Protein AF-A0A246J7J1-F1 (afdb_monomer)

Nearest PDB structures (foldseek):
  7t56-assembly1_B  TM=1.762E-01  e=8.487E+00  Acetivibrio thermocellus

Organism: NCBI:txid431061

Structure (mmCIF, N/CA/C/O backbone):
data_AF-A0A246J7J1-F1
#
_entry.id   AF-A0A246J7J1-F1
#
loop_
_atom_site.group_PDB
_atom_site.id
_atom_site.type_symbol
_atom_site.label_atom_id
_atom_site.label_alt_id
_atom_site.label_comp_id
_atom_site.label_asym_id
_atom_site.label_entity_id
_atom_site.label_seq_id
_atom_site.pdbx_PDB_ins_code
_atom_site.Cartn_x
_atom_site.Cartn_y
_atom_site.Cartn_z
_atom_site.occupancy
_atom_site.B_iso_or_equiv
_atom_site.auth_seq_id
_atom_site.auth_comp_id
_atom_site.auth_asym_id
_atom_site.auth_atom_id
_atom_site.pdbx_PDB_model_num
ATOM 1 N N . MET A 1 1 ? 22.746 3.031 -16.662 1.00 62.69 1 MET A N 1
ATOM 2 C CA . MET A 1 1 ? 21.313 2.804 -16.973 1.00 62.69 1 MET A CA 1
ATOM 3 C C . MET A 1 1 ? 20.724 1.629 -16.197 1.00 62.69 1 MET A C 1
ATOM 5 O O . MET A 1 1 ? 19.745 1.845 -15.500 1.00 62.69 1 MET A O 1
ATOM 9 N N . LYS A 1 2 ? 21.324 0.423 -16.230 1.00 66.25 2 LYS A N 1
ATOM 10 C CA . LYS A 1 2 ? 20.814 -0.736 -15.465 1.00 66.25 2 LYS A CA 1
ATOM 11 C C . LYS A 1 2 ? 20.678 -0.476 -13.957 1.00 66.25 2 LYS A C 1
ATOM 13 O O . LYS A 1 2 ? 19.615 -0.735 -13.418 1.00 66.25 2 LYS A O 1
ATOM 18 N N . THR A 1 3 ? 21.711 0.054 -13.299 1.00 80.31 3 THR A N 1
ATOM 19 C CA . THR A 1 3 ? 21.683 0.340 -11.851 1.00 80.31 3 THR A CA 1
ATOM 20 C C . THR A 1 3 ? 20.622 1.373 -11.488 1.00 80.31 3 THR A C 1
ATOM 22 O O . THR A 1 3 ? 19.832 1.119 -10.596 1.00 80.31 3 THR A O 1
ATOM 25 N N . PHE A 1 4 ? 20.528 2.472 -12.240 1.00 84.06 4 PHE A N 1
ATOM 26 C CA . PHE A 1 4 ? 19.518 3.510 -12.013 1.00 84.06 4 PHE A CA 1
ATOM 27 C C . PHE A 1 4 ? 18.076 2.977 -12.101 1.00 84.06 4 PHE A C 1
ATOM 29 O O . PHE A 1 4 ? 17.283 3.238 -11.204 1.00 84.06 4 PHE A O 1
ATOM 36 N N . LEU A 1 5 ? 17.749 2.174 -13.125 1.00 86.94 5 LEU A N 1
ATOM 37 C CA . LEU A 1 5 ? 16.414 1.576 -13.275 1.00 86.94 5 LEU A CA 1
ATOM 38 C C . LEU A 1 5 ? 16.050 0.689 -12.073 1.00 86.94 5 LEU A C 1
ATOM 40 O O . LEU A 1 5 ? 14.958 0.809 -11.524 1.00 86.94 5 LEU A O 1
ATOM 44 N N . TRP A 1 6 ? 16.976 -0.173 -11.645 1.00 86.94 6 TRP A N 1
ATOM 45 C CA . TRP A 1 6 ? 16.767 -1.045 -10.488 1.00 86.94 6 TRP A CA 1
ATOM 46 C C . TRP A 1 6 ? 16.730 -0.273 -9.165 1.00 86.94 6 TRP A C 1
ATOM 48 O O . TRP A 1 6 ? 15.968 -0.652 -8.283 1.00 86.94 6 TRP A O 1
ATOM 58 N N . SER A 1 7 ? 17.482 0.824 -9.027 1.00 90.12 7 SER A N 1
ATOM 59 C CA . SER A 1 7 ? 17.405 1.706 -7.856 1.00 90.12 7 SER A CA 1
ATOM 60 C C . SER A 1 7 ? 16.044 2.391 -7.752 1.00 90.12 7 SER A C 1
ATOM 62 O O . SER A 1 7 ? 15.460 2.402 -6.673 1.00 90.12 7 SER A O 1
ATOM 64 N N . VAL A 1 8 ? 15.509 2.912 -8.862 1.00 89.75 8 VAL A N 1
ATOM 65 C CA . VAL A 1 8 ? 14.168 3.519 -8.886 1.00 89.75 8 VAL A CA 1
ATOM 66 C C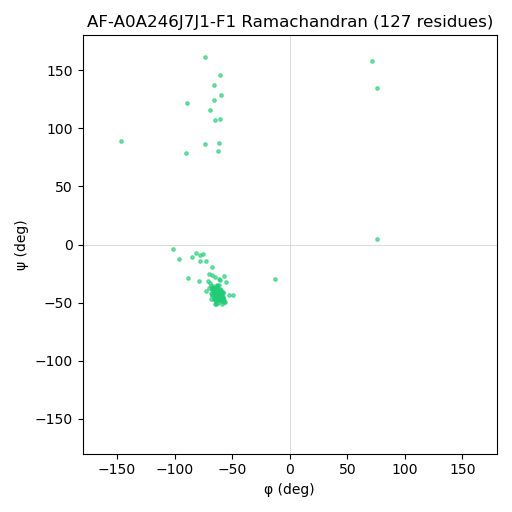 . VAL A 1 8 ? 13.101 2.463 -8.591 1.00 89.75 8 VAL A C 1
ATOM 68 O O . VAL A 1 8 ? 12.272 2.671 -7.710 1.00 89.75 8 VAL A O 1
ATOM 71 N N . ALA A 1 9 ? 13.154 1.302 -9.250 1.00 89.56 9 ALA A N 1
ATOM 72 C CA . ALA A 1 9 ? 12.228 0.203 -8.976 1.00 89.56 9 ALA A CA 1
ATOM 73 C C . ALA A 1 9 ? 12.314 -0.273 -7.514 1.00 89.56 9 ALA A C 1
ATOM 75 O O . ALA A 1 9 ? 11.289 -0.495 -6.878 1.00 89.56 9 ALA A O 1
ATOM 76 N N . GLY A 1 10 ? 13.523 -0.368 -6.957 1.00 89.19 10 GLY A N 1
ATOM 77 C CA . GLY A 1 10 ? 13.751 -0.707 -5.554 1.00 89.19 10 GLY A CA 1
ATOM 78 C C . GLY A 1 10 ? 13.170 0.330 -4.594 1.00 89.19 10 GLY A C 1
ATOM 79 O O . GLY A 1 10 ? 12.543 -0.044 -3.608 1.00 89.19 10 GLY A O 1
ATOM 80 N N . LEU A 1 11 ? 13.302 1.624 -4.902 1.00 92.38 11 LEU A N 1
ATOM 81 C CA . LEU A 1 11 ? 12.700 2.695 -4.107 1.00 92.38 11 LEU A CA 1
ATOM 82 C C . LEU A 1 11 ? 11.171 2.595 -4.107 1.00 92.38 11 LEU A C 1
ATOM 84 O O . LEU A 1 11 ? 10.558 2.629 -3.043 1.00 92.38 11 LEU A O 1
ATOM 88 N N . PHE A 1 12 ? 10.557 2.410 -5.278 1.00 91.12 12 PHE A N 1
ATOM 89 C CA . PHE A 1 12 ? 9.111 2.198 -5.373 1.00 91.12 12 PHE A CA 1
ATOM 90 C C . PHE A 1 12 ? 8.666 0.926 -4.644 1.00 91.12 12 PHE A C 1
ATOM 92 O O . PHE A 1 12 ? 7.643 0.946 -3.965 1.00 91.12 12 PHE A O 1
ATOM 99 N N . ALA A 1 13 ? 9.442 -0.158 -4.718 1.00 89.62 13 ALA A N 1
ATOM 100 C CA . ALA A 1 13 ? 9.157 -1.394 -3.993 1.00 89.62 13 ALA A CA 1
ATOM 101 C C . ALA A 1 13 ? 9.227 -1.205 -2.470 1.00 89.62 13 ALA A C 1
ATOM 103 O O . ALA A 1 13 ? 8.377 -1.735 -1.752 1.00 89.62 13 ALA A O 1
ATOM 104 N N . LEU A 1 14 ? 10.199 -0.433 -1.971 1.00 90.88 14 LEU A N 1
ATOM 105 C CA . LEU A 1 14 ? 10.294 -0.079 -0.552 1.00 90.88 14 LEU A CA 1
ATOM 106 C C . LEU A 1 14 ? 9.101 0.766 -0.113 1.00 90.88 14 LEU A C 1
ATOM 108 O O . LEU A 1 14 ? 8.513 0.488 0.928 1.00 90.88 14 LEU A O 1
ATOM 112 N N . LEU A 1 15 ? 8.716 1.753 -0.919 1.00 92.69 15 LEU A N 1
ATOM 113 C CA . LEU A 1 15 ? 7.599 2.645 -0.618 1.00 92.69 15 LEU A CA 1
ATOM 114 C C . LEU A 1 15 ? 6.264 1.879 -0.615 1.00 92.69 15 LEU A C 1
ATOM 116 O O . LEU A 1 15 ? 5.477 2.007 0.320 1.00 92.69 15 LEU A O 1
ATOM 120 N N . TRP A 1 16 ? 6.064 0.991 -1.593 1.00 91.25 16 TRP A N 1
ATOM 121 C CA . TRP A 1 16 ? 4.926 0.069 -1.659 1.00 91.25 16 TRP A CA 1
ATOM 122 C C . TRP A 1 16 ? 4.879 -0.897 -0.469 1.00 91.25 16 TRP A C 1
ATOM 124 O O . TRP A 1 16 ? 3.830 -1.099 0.142 1.00 91.25 16 TRP A O 1
ATOM 134 N N . SER A 1 17 ? 6.026 -1.469 -0.101 1.00 90.31 17 SER A N 1
ATOM 135 C CA . SER A 1 17 ? 6.123 -2.386 1.040 1.00 90.31 17 SER A CA 1
ATOM 136 C C . SER A 1 17 ? 5.887 -1.666 2.366 1.00 90.31 17 SER A C 1
ATOM 138 O O . SER A 1 17 ? 5.217 -2.209 3.241 1.00 90.31 17 SER A O 1
ATOM 140 N N . GLY A 1 18 ? 6.372 -0.429 2.498 1.00 90.31 18 GLY A N 1
ATOM 141 C CA . GLY A 1 18 ? 6.097 0.433 3.644 1.00 90.31 18 GLY A CA 1
ATOM 142 C C . GLY A 1 18 ? 4.610 0.758 3.775 1.00 90.31 18 GLY A C 1
ATOM 143 O O . GLY A 1 18 ? 4.067 0.669 4.874 1.00 90.31 18 GLY A O 1
ATOM 144 N N . LEU A 1 19 ? 3.930 1.047 2.661 1.00 88.19 19 LEU A N 1
ATOM 145 C CA . LEU A 1 19 ? 2.487 1.297 2.652 1.00 88.19 19 LEU A CA 1
ATOM 146 C C . LEU A 1 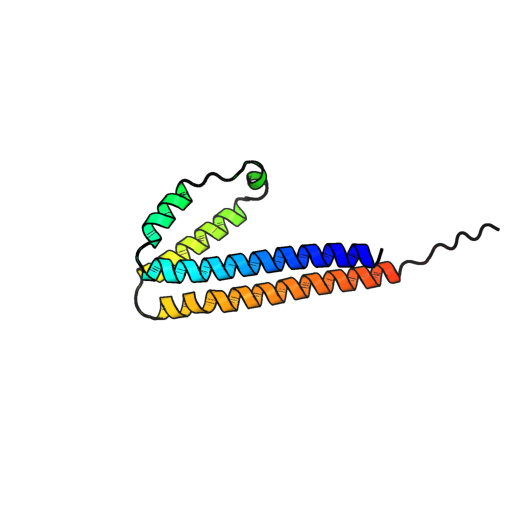19 ? 1.689 0.056 3.074 1.00 88.19 19 LEU A C 1
ATOM 148 O O . LEU A 1 19 ? 0.803 0.156 3.920 1.00 88.19 19 LEU A O 1
ATOM 152 N N . ALA A 1 20 ? 2.029 -1.120 2.539 1.00 89.94 20 ALA A N 1
ATOM 153 C CA . ALA A 1 20 ? 1.395 -2.376 2.936 1.00 89.94 20 ALA A CA 1
ATOM 154 C C . ALA A 1 20 ? 1.627 -2.696 4.419 1.00 89.94 20 ALA A C 1
ATOM 156 O O . ALA A 1 20 ? 0.703 -3.103 5.125 1.00 89.94 20 ALA A O 1
ATOM 157 N N . TRP A 1 21 ? 2.844 -2.465 4.915 1.00 92.69 21 TRP A N 1
ATOM 158 C CA . TRP A 1 21 ? 3.158 -2.633 6.329 1.00 92.69 21 TRP A CA 1
ATOM 159 C C . TRP A 1 21 ? 2.342 -1.677 7.205 1.00 92.69 21 TRP A C 1
ATOM 161 O O . TRP A 1 21 ? 1.724 -2.119 8.172 1.00 92.69 21 TRP A O 1
ATOM 171 N N . ALA A 1 22 ? 2.271 -0.394 6.840 1.00 88.38 22 ALA A N 1
ATOM 172 C CA . ALA A 1 22 ? 1.485 0.605 7.559 1.00 88.38 22 ALA A CA 1
ATOM 173 C C . ALA A 1 22 ? -0.008 0.243 7.583 1.00 88.38 22 ALA A C 1
ATOM 175 O O . ALA A 1 22 ? -0.629 0.292 8.644 1.00 88.38 22 ALA A O 1
ATOM 176 N N . ALA A 1 23 ? -0.565 -0.201 6.453 1.00 85.75 23 ALA A N 1
ATOM 177 C CA . ALA A 1 23 ? -1.947 -0.666 6.367 1.00 85.75 23 ALA A CA 1
ATOM 178 C C . ALA A 1 23 ? -2.198 -1.891 7.265 1.00 85.75 23 ALA A C 1
ATOM 180 O O . ALA A 1 23 ? -3.160 -1.911 8.031 1.00 85.75 23 ALA A O 1
ATOM 181 N N . ALA A 1 24 ? -1.314 -2.892 7.240 1.00 86.19 24 ALA A N 1
ATOM 182 C CA . ALA A 1 24 ? -1.438 -4.071 8.096 1.00 86.19 24 ALA A CA 1
ATOM 183 C C . ALA A 1 24 ? -1.314 -3.728 9.592 1.00 86.19 24 ALA A C 1
ATOM 185 O O . ALA A 1 24 ? -1.990 -4.343 10.419 1.00 86.19 24 ALA A O 1
ATOM 186 N N . SER A 1 25 ? -0.456 -2.770 9.948 1.00 87.06 25 SER A N 1
ATOM 187 C CA . SER A 1 25 ? -0.314 -2.268 11.320 1.00 87.06 25 SER A CA 1
ATOM 188 C C . SER A 1 25 ? -1.561 -1.505 11.771 1.00 87.06 25 SER A C 1
ATOM 190 O O . SER A 1 25 ? -2.061 -1.761 12.863 1.00 87.06 25 SER A O 1
ATOM 192 N N . LEU A 1 26 ? -2.118 -0.644 10.912 1.00 84.44 26 LEU A N 1
ATOM 193 C CA . LEU A 1 26 ? -3.372 0.077 11.160 1.00 84.44 26 LEU A CA 1
ATOM 194 C C . LEU A 1 26 ? -4.548 -0.872 11.391 1.00 84.44 26 LEU A C 1
ATOM 196 O O . LEU A 1 26 ? -5.308 -0.688 12.340 1.00 84.44 26 LEU A O 1
ATOM 200 N N . VAL A 1 27 ? -4.679 -1.909 10.560 1.00 83.75 27 VAL A N 1
ATOM 201 C CA . VAL A 1 27 ? -5.719 -2.934 10.722 1.00 83.75 27 VAL A CA 1
ATOM 202 C C . VAL A 1 27 ? -5.589 -3.610 12.084 1.00 83.75 27 VAL A C 1
ATOM 204 O O . VAL A 1 27 ? -6.564 -3.646 12.830 1.00 83.75 27 VAL A O 1
ATOM 207 N N . ARG A 1 28 ? -4.390 -4.093 12.443 1.00 83.44 28 ARG A N 1
ATOM 208 C CA . ARG A 1 28 ? -4.149 -4.741 13.746 1.00 83.44 28 ARG A CA 1
ATOM 209 C C . ARG A 1 28 ? -4.489 -3.822 14.911 1.00 83.44 28 ARG A C 1
ATOM 211 O O . ARG A 1 28 ? -5.202 -4.236 15.819 1.00 83.44 28 ARG A O 1
ATOM 218 N N . TRP A 1 29 ? -4.027 -2.578 14.846 1.00 82.69 29 TRP A N 1
ATOM 219 C CA . TRP A 1 29 ? -4.293 -1.590 15.881 1.00 82.69 29 TRP A CA 1
ATOM 220 C C . TRP A 1 29 ? -5.786 -1.272 16.007 1.00 82.69 29 TRP A C 1
ATOM 222 O O . TRP A 1 29 ? -6.288 -1.122 17.114 1.00 82.69 29 TRP A O 1
ATOM 232 N N . THR A 1 30 ? -6.525 -1.255 14.896 1.00 76.94 30 THR A N 1
ATOM 233 C CA . THR A 1 30 ? -7.980 -1.041 14.904 1.00 76.94 30 THR A CA 1
ATOM 234 C C . THR A 1 30 ? -8.713 -2.202 15.579 1.00 76.94 30 THR A C 1
ATOM 236 O O . THR A 1 30 ? -9.624 -1.964 16.369 1.00 76.94 30 THR A O 1
ATOM 239 N N . VAL A 1 31 ? -8.303 -3.454 15.332 1.00 76.94 31 VAL A N 1
ATOM 240 C CA . VAL A 1 31 ? -8.865 -4.630 16.031 1.00 76.94 31 VAL A CA 1
ATOM 241 C C . VAL A 1 31 ? -8.671 -4.504 17.542 1.00 76.94 31 VAL A C 1
ATOM 243 O O . VAL A 1 31 ? -9.596 -4.733 18.321 1.00 76.94 31 VAL A O 1
ATOM 246 N N . GLU A 1 32 ? -7.473 -4.102 17.954 1.00 77.81 32 GLU A N 1
ATOM 247 C CA . GLU A 1 32 ? -7.120 -3.941 19.361 1.00 77.81 32 GLU A CA 1
ATOM 248 C C . GLU A 1 32 ? -7.865 -2.762 20.013 1.00 77.81 32 GLU A C 1
ATOM 250 O O . GLU A 1 32 ? -8.435 -2.905 21.098 1.00 77.81 32 GLU A O 1
ATOM 255 N N . ALA A 1 33 ? -7.980 -1.628 19.318 1.00 75.69 33 ALA A N 1
ATOM 256 C CA . ALA A 1 33 ? -8.743 -0.461 19.762 1.00 75.69 33 ALA A CA 1
ATOM 257 C C . ALA A 1 33 ? -10.250 -0.751 19.895 1.00 75.69 33 ALA A C 1
ATOM 259 O O . ALA A 1 33 ? -10.903 -0.247 20.814 1.00 75.69 33 ALA A O 1
ATOM 260 N N . LEU A 1 34 ? -10.809 -1.588 19.014 1.00 72.12 34 LEU A N 1
ATOM 261 C CA . LEU A 1 34 ? -12.193 -2.060 19.119 1.00 72.12 34 LEU A CA 1
ATOM 262 C C . LEU A 1 34 ? -12.389 -2.965 20.343 1.00 72.12 34 LEU A C 1
ATOM 264 O O . LEU A 1 34 ? -13.408 -2.858 21.020 1.00 72.12 34 LEU A O 1
ATOM 268 N N . SER A 1 35 ? -11.405 -3.808 20.669 1.00 72.69 35 SER A N 1
ATOM 269 C CA . SER A 1 35 ? -11.472 -4.700 21.838 1.00 72.69 35 SER A CA 1
ATOM 270 C C . SER A 1 35 ? -11.369 -3.967 23.183 1.00 72.69 35 SER A C 1
ATOM 272 O O . SER A 1 35 ? -11.879 -4.447 24.193 1.00 72.69 35 SER A O 1
ATOM 274 N N . THR A 1 36 ? -10.739 -2.790 23.195 1.00 75.06 36 THR A N 1
ATOM 275 C CA . THR A 1 36 ? -10.479 -1.982 24.399 1.00 75.06 36 THR A CA 1
ATOM 276 C C . THR A 1 36 ? -11.445 -0.804 24.567 1.00 75.06 36 THR A C 1
ATOM 278 O O . THR A 1 36 ? -11.371 -0.090 25.564 1.00 75.06 36 THR A O 1
ATOM 281 N N . GLY A 1 37 ? -12.353 -0.578 23.608 1.00 68.56 37 GLY A N 1
ATOM 282 C CA . GLY A 1 37 ? -13.308 0.537 23.624 1.00 68.56 37 GLY A CA 1
ATOM 283 C C . GLY A 1 37 ? -12.711 1.908 23.269 1.00 68.56 37 GLY A C 1
ATOM 284 O O . GLY A 1 37 ? -13.427 2.908 23.292 1.00 68.56 37 GLY A O 1
ATOM 285 N N . GLN A 1 38 ? -11.430 1.978 22.892 1.00 75.12 38 GLN A N 1
ATOM 286 C CA . GLN A 1 38 ? -10.742 3.224 22.515 1.00 75.12 38 GLN A CA 1
ATOM 287 C C . GLN A 1 38 ? -11.113 3.742 21.116 1.00 75.12 38 GLN A C 1
ATOM 289 O O . GLN A 1 38 ? -10.755 4.863 20.753 1.00 75.12 38 GLN A O 1
ATOM 294 N N . ALA A 1 39 ? -11.863 2.964 20.332 1.00 69.00 39 ALA A N 1
ATOM 295 C CA . ALA A 1 39 ? -12.261 3.324 18.970 1.00 69.00 39 ALA A CA 1
ATOM 296 C C . ALA A 1 39 ? -12.988 4.686 18.867 1.00 69.00 39 ALA A C 1
ATOM 298 O O . ALA A 1 39 ? -12.824 5.397 17.877 1.00 69.00 39 ALA A O 1
ATOM 299 N N . VAL A 1 40 ? -13.751 5.083 19.894 1.00 68.69 40 VAL A N 1
ATOM 300 C CA . VAL A 1 40 ? -14.516 6.346 19.897 1.00 68.69 40 VAL A CA 1
ATOM 301 C C . VAL A 1 40 ? -13.613 7.579 20.051 1.00 68.69 40 VAL A C 1
ATOM 303 O O . VAL A 1 40 ? -13.835 8.588 19.384 1.00 68.69 40 VAL A O 1
ATOM 306 N N . GLU A 1 41 ? -12.581 7.505 20.895 1.00 72.00 41 GLU A N 1
ATOM 307 C CA . GLU A 1 41 ? -11.590 8.581 21.086 1.00 72.00 41 GLU A CA 1
ATOM 308 C C . GLU A 1 41 ? -10.767 8.806 19.809 1.00 72.00 41 GLU A C 1
ATOM 310 O O . GLU A 1 41 ? -10.569 9.939 19.369 1.00 72.00 41 GLU A O 1
ATOM 315 N N . LEU A 1 42 ? -10.367 7.716 19.151 1.00 70.56 42 LEU A N 1
ATOM 316 C CA . LEU A 1 42 ? -9.626 7.763 17.891 1.00 70.56 42 LEU A CA 1
ATOM 317 C C . LEU A 1 42 ? -10.452 8.344 16.742 1.00 70.56 42 LEU A C 1
ATOM 319 O O . LEU A 1 42 ? -9.924 9.105 15.931 1.00 70.56 42 LEU A O 1
ATOM 323 N N . GLY A 1 43 ? -11.752 8.035 16.700 1.00 69.81 43 GLY A N 1
ATOM 324 C CA . GLY A 1 43 ? -12.676 8.622 15.731 1.00 69.81 43 GLY A CA 1
ATOM 325 C C . GLY A 1 43 ? -12.732 10.147 15.833 1.00 69.81 43 GLY A C 1
ATOM 326 O O . GLY A 1 43 ? -12.679 10.826 14.810 1.00 69.81 43 GLY A O 1
ATOM 327 N N . LYS A 1 44 ? -12.749 10.693 17.057 1.00 73.31 44 LYS A N 1
ATOM 328 C CA . LYS A 1 44 ? -12.732 12.147 17.283 1.00 73.31 44 LYS A CA 1
ATOM 329 C C . LYS A 1 44 ? -11.424 12.789 16.819 1.00 73.31 44 LYS A C 1
ATOM 331 O O . LYS A 1 44 ? -11.465 13.775 16.083 1.00 73.31 44 LYS A O 1
ATOM 336 N N . ALA A 1 45 ? -10.284 12.199 17.181 1.00 76.69 45 ALA A N 1
ATOM 337 C CA . ALA A 1 45 ? -8.970 12.694 16.769 1.00 76.69 45 ALA A CA 1
ATOM 338 C C . ALA A 1 45 ? -8.789 12.682 15.238 1.00 76.69 45 ALA A C 1
ATOM 340 O O . ALA A 1 45 ? -8.177 13.591 14.677 1.00 76.69 45 ALA A O 1
ATOM 341 N N . ALA A 1 46 ? -9.361 11.691 14.546 1.00 74.19 46 ALA A N 1
ATOM 342 C CA . ALA A 1 46 ? -9.317 11.607 13.088 1.00 74.19 46 ALA A CA 1
ATOM 343 C C . ALA A 1 46 ? -10.127 12.721 12.402 1.00 74.19 46 ALA A C 1
ATOM 345 O O . ALA A 1 46 ? -9.674 13.269 11.401 1.00 74.19 46 ALA A O 1
ATOM 346 N N . THR A 1 47 ? -11.291 13.101 12.942 1.00 74.50 47 THR A N 1
ATOM 347 C CA . THR A 1 47 ? -12.090 14.222 12.405 1.00 74.50 47 THR A CA 1
ATOM 348 C C . THR A 1 47 ? -11.433 15.588 12.576 1.00 74.50 47 THR A C 1
ATOM 350 O O . THR A 1 47 ? -11.700 16.496 11.792 1.00 74.50 47 THR A O 1
ATOM 353 N N . GLU A 1 48 ? -10.573 15.751 13.580 1.00 79.69 48 GLU A N 1
ATOM 354 C CA . GLU A 1 48 ? -9.835 16.999 13.803 1.00 79.69 48 GLU A CA 1
ATOM 355 C C . GLU A 1 48 ? -8.548 17.084 12.967 1.00 79.69 48 GLU A C 1
ATOM 357 O O . GLU A 1 48 ? -7.937 18.155 12.865 1.00 79.69 48 GLU A O 1
ATOM 362 N N . PHE A 1 49 ? -8.137 15.979 12.336 1.00 77.94 49 PHE A N 1
ATOM 363 C CA . PHE A 1 49 ? -6.917 15.925 11.546 1.00 77.94 49 PHE A CA 1
ATOM 364 C C . PHE A 1 49 ? -7.049 16.748 10.261 1.00 77.94 49 PHE A C 1
ATOM 366 O O . PHE A 1 49 ? -7.822 16.437 9.355 1.00 77.94 49 PHE A O 1
ATOM 373 N N . LYS A 1 50 ? -6.241 17.805 10.162 1.00 80.25 50 LYS A N 1
ATOM 374 C CA . LYS A 1 50 ? -6.129 18.618 8.951 1.00 80.25 50 LYS A CA 1
ATOM 375 C C . LYS A 1 50 ? -5.050 18.042 8.049 1.00 80.25 50 LYS A C 1
ATOM 377 O O . LYS A 1 50 ? -3.886 17.963 8.443 1.00 80.25 50 LYS A O 1
ATOM 382 N N . PHE A 1 51 ? -5.428 17.683 6.826 1.00 77.88 51 PHE A N 1
ATOM 383 C CA . PHE A 1 51 ? -4.459 17.253 5.828 1.00 77.88 51 PHE A CA 1
ATOM 384 C C . PHE A 1 51 ? -3.532 18.419 5.444 1.00 77.88 51 PHE A C 1
ATOM 386 O O . PHE A 1 51 ? -3.996 19.547 5.275 1.00 77.88 51 PHE A O 1
ATOM 393 N N . PRO A 1 52 ? -2.219 18.178 5.310 1.00 81.69 52 PRO A N 1
ATOM 394 C CA . PRO A 1 52 ? -1.299 19.176 4.781 1.00 81.69 52 PRO A CA 1
ATOM 395 C C . PRO A 1 52 ? -1.662 19.583 3.345 1.00 81.69 52 PRO A C 1
ATOM 397 O O . PRO A 1 52 ? -2.034 18.732 2.540 1.00 81.69 52 PRO A O 1
ATOM 400 N N . ALA A 1 53 ? -1.439 20.849 2.982 1.00 82.69 53 ALA A N 1
ATOM 401 C CA . ALA A 1 53 ? -1.805 21.391 1.665 1.00 82.69 53 ALA A CA 1
ATOM 402 C C . ALA A 1 53 ? -1.178 20.647 0.466 1.00 82.69 53 ALA A C 1
ATOM 404 O O . ALA A 1 53 ? -1.749 20.608 -0.616 1.00 82.69 53 ALA A O 1
ATOM 405 N N . TRP A 1 54 ? -0.013 20.014 0.639 1.00 82.88 54 TRP A N 1
ATOM 406 C CA . TRP A 1 54 ? 0.626 19.222 -0.421 1.00 82.88 54 TRP A CA 1
ATOM 407 C C . TRP A 1 54 ? -0.084 17.887 -0.698 1.00 82.88 54 TRP A C 1
ATOM 409 O O . TRP A 1 54 ? 0.191 17.265 -1.719 1.00 82.88 54 TRP A O 1
ATOM 419 N N . VAL A 1 55 ? -0.983 17.448 0.189 1.00 80.38 55 VAL A N 1
ATOM 420 C CA . VAL A 1 55 ? -1.782 16.220 0.049 1.00 80.38 55 VAL A CA 1
ATOM 421 C C . VAL A 1 55 ? -3.088 16.489 -0.700 1.00 80.38 55 VAL A C 1
ATOM 423 O O . VAL A 1 55 ? -3.573 15.604 -1.398 1.00 80.38 55 VAL A O 1
ATOM 426 N N . GLU A 1 56 ? -3.631 17.707 -0.610 1.00 80.38 56 GLU A N 1
ATOM 427 C CA . GLU A 1 56 ? -4.910 18.093 -1.228 1.00 80.38 56 GLU A CA 1
ATOM 428 C C . GLU A 1 56 ? -5.032 17.717 -2.716 1.00 80.38 56 GLU A C 1
ATOM 430 O O . GLU A 1 56 ? -6.063 17.154 -3.080 1.00 80.38 56 GLU A O 1
ATOM 435 N N . PRO A 1 57 ? -4.012 17.909 -3.582 1.00 82.81 57 PRO A N 1
ATOM 436 C CA . PRO A 1 57 ? -4.121 17.554 -5.000 1.00 82.81 57 PRO A CA 1
ATOM 437 C C . PRO A 1 57 ? -4.232 16.046 -5.259 1.00 82.81 57 PRO A C 1
ATOM 439 O O . PRO A 1 57 ? -4.631 15.637 -6.346 1.00 82.81 57 PRO A O 1
ATOM 442 N N . PHE A 1 58 ? -3.837 15.221 -4.288 1.00 77.12 58 PHE A N 1
ATOM 443 C CA . PHE A 1 58 ? -3.849 13.761 -4.382 1.00 77.12 58 PHE A CA 1
ATOM 444 C C . PHE A 1 58 ? -5.114 13.142 -3.770 1.00 77.12 58 PHE A C 1
ATOM 446 O O . PHE A 1 58 ? -5.367 11.956 -3.974 1.00 77.12 58 PHE A O 1
ATOM 453 N N . LEU A 1 59 ? -5.905 13.925 -3.029 1.00 77.31 59 LEU A N 1
ATOM 454 C CA . LEU A 1 59 ? -7.193 13.515 -2.472 1.00 77.31 59 LEU A CA 1
ATOM 455 C C . LEU A 1 59 ? -8.301 13.849 -3.474 1.00 77.31 59 LEU A C 1
ATOM 457 O O . LEU A 1 59 ? -9.002 14.851 -3.341 1.00 77.31 59 LEU A O 1
ATOM 461 N N . ASP A 1 60 ? -8.451 13.019 -4.502 1.00 78.81 60 ASP A N 1
ATOM 462 C CA . ASP A 1 60 ? -9.578 13.152 -5.419 1.00 78.81 60 ASP A CA 1
ATOM 463 C C . ASP A 1 60 ? -10.888 12.680 -4.757 1.00 78.81 60 ASP A C 1
ATOM 465 O O . ASP A 1 60 ? -10.907 11.954 -3.755 1.00 78.81 60 ASP A O 1
ATOM 469 N N . THR A 1 61 ? -12.024 13.089 -5.325 1.00 76.06 61 THR A N 1
ATOM 470 C CA . THR A 1 61 ? -13.346 12.712 -4.803 1.00 76.06 61 THR A CA 1
ATOM 471 C C . THR A 1 61 ? -13.551 11.193 -4.820 1.00 76.06 61 THR A C 1
ATOM 473 O O . THR A 1 61 ? -14.243 10.664 -3.949 1.00 76.06 61 THR A O 1
ATOM 476 N N . GLY A 1 62 ? -12.931 10.479 -5.767 1.00 80.75 62 GLY A N 1
ATOM 477 C CA . GLY A 1 62 ? -12.983 9.024 -5.869 1.00 80.75 62 GLY A CA 1
ATOM 478 C C . GLY A 1 62 ? -12.328 8.330 -4.678 1.00 80.75 62 GLY A C 1
ATOM 479 O O . GLY A 1 62 ? -12.976 7.503 -4.029 1.00 80.75 62 GLY A O 1
ATOM 480 N N . LEU A 1 63 ? -11.092 8.705 -4.333 1.00 79.25 63 LEU A N 1
ATOM 481 C CA . LEU A 1 63 ? -10.390 8.178 -3.162 1.00 79.25 63 LEU A CA 1
ATOM 482 C C . LEU A 1 63 ? -11.176 8.443 -1.873 1.00 79.25 63 LEU A C 1
ATOM 484 O O . LEU A 1 63 ? -11.356 7.529 -1.069 1.00 79.25 63 LEU A O 1
ATOM 488 N N . LEU A 1 64 ? -11.683 9.666 -1.689 1.00 81.19 64 LEU A N 1
ATOM 489 C CA . LEU A 1 64 ? -12.469 10.028 -0.505 1.00 81.19 64 LEU A CA 1
ATOM 490 C C . LEU A 1 64 ? -13.756 9.204 -0.395 1.00 81.19 64 LEU A C 1
ATOM 492 O O . LEU A 1 64 ? -14.076 8.711 0.686 1.00 81.19 64 LEU A O 1
ATOM 496 N N . THR A 1 65 ? -14.461 9.004 -1.509 1.00 82.31 65 THR A N 1
ATOM 497 C CA . THR A 1 65 ? -15.681 8.182 -1.553 1.00 82.31 65 THR A CA 1
ATOM 498 C C . THR A 1 65 ? -15.370 6.725 -1.218 1.00 82.31 65 TH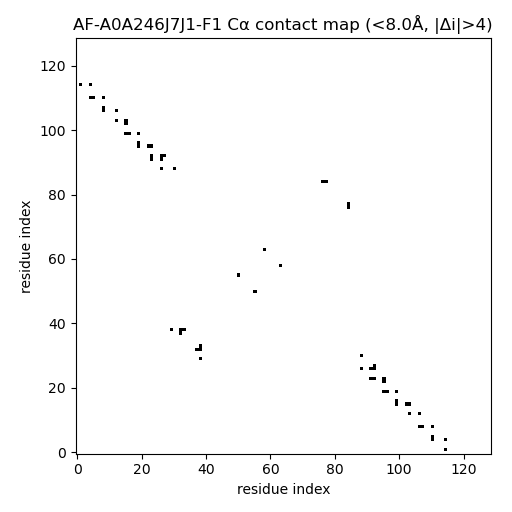R A C 1
ATOM 500 O O . THR A 1 65 ? -16.090 6.095 -0.444 1.00 82.31 65 THR A O 1
ATOM 503 N N . MET A 1 66 ? -14.264 6.191 -1.745 1.00 81.62 66 MET A N 1
ATOM 504 C CA . MET A 1 66 ? -13.811 4.833 -1.441 1.00 81.62 66 MET A CA 1
ATOM 505 C C . MET A 1 66 ? -13.471 4.674 0.048 1.00 81.62 66 MET A C 1
ATOM 507 O O . MET A 1 66 ? -13.851 3.679 0.668 1.00 81.62 66 MET A O 1
ATOM 511 N N . LEU A 1 67 ? -12.811 5.674 0.640 1.00 79.75 67 LEU A N 1
ATOM 512 C CA . LEU A 1 67 ? -12.475 5.699 2.064 1.00 79.75 67 LEU A CA 1
ATOM 513 C C . LEU A 1 67 ? -13.731 5.751 2.941 1.00 79.75 67 LEU A C 1
ATOM 515 O O . LEU A 1 67 ? -13.844 4.994 3.902 1.00 79.75 67 LEU A O 1
ATOM 519 N N . GLN A 1 68 ? -14.695 6.604 2.589 1.00 81.06 68 GLN A N 1
ATOM 520 C CA . GLN A 1 68 ? -15.978 6.700 3.287 1.00 81.06 68 GLN A CA 1
ATOM 521 C C . GLN A 1 68 ? -16.758 5.384 3.217 1.00 81.06 68 GLN A C 1
ATOM 523 O O . GLN A 1 68 ? -17.252 4.924 4.244 1.00 81.06 68 GLN A O 1
ATOM 528 N N . GLY A 1 69 ? -16.806 4.743 2.045 1.00 83.31 69 GLY A N 1
ATOM 529 C CA . GLY A 1 69 ? -17.440 3.433 1.881 1.00 83.31 69 GLY A CA 1
ATOM 530 C C . GLY A 1 69 ? -16.769 2.346 2.725 1.00 83.31 69 GLY A C 1
ATOM 531 O O . GLY A 1 69 ? -17.452 1.535 3.346 1.00 83.31 69 GLY A O 1
ATOM 532 N N . PHE A 1 70 ? -15.437 2.364 2.829 1.00 79.31 70 PHE A N 1
ATOM 533 C CA . PHE A 1 70 ? -14.704 1.440 3.697 1.00 79.31 70 PHE A CA 1
ATOM 534 C C . PHE A 1 70 ? -15.021 1.657 5.185 1.00 79.31 70 PHE A C 1
ATOM 536 O O . PHE A 1 70 ? -15.229 0.692 5.922 1.00 79.31 70 PHE A O 1
ATOM 543 N N . VAL A 1 71 ? -15.104 2.915 5.630 1.00 79.50 71 VAL A N 1
ATOM 544 C CA . VAL A 1 71 ? -15.485 3.254 7.012 1.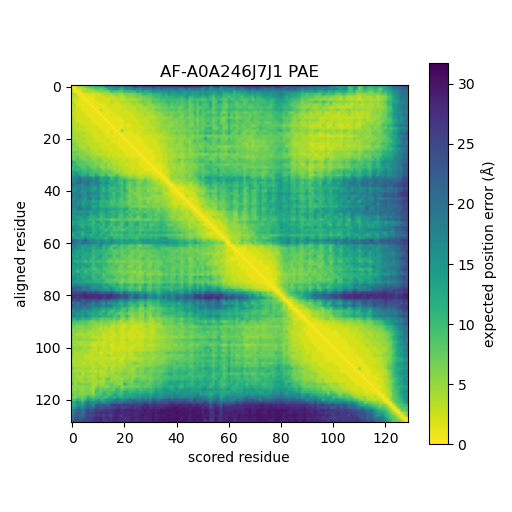00 79.50 71 VAL A CA 1
ATOM 545 C C . VAL A 1 71 ? -16.925 2.832 7.307 1.00 79.50 71 VAL A C 1
ATOM 547 O O . VAL A 1 71 ? -17.182 2.249 8.358 1.00 79.50 71 VAL A O 1
ATOM 550 N N . GLN A 1 72 ? -17.859 3.074 6.385 1.00 80.69 72 GLN A N 1
ATOM 551 C CA . GLN A 1 72 ? -19.250 2.631 6.522 1.00 80.69 72 GLN A CA 1
ATOM 552 C C . GLN A 1 72 ? -19.341 1.108 6.643 1.00 80.69 72 GLN A C 1
ATOM 554 O O . GLN A 1 72 ? -19.958 0.612 7.582 1.00 80.69 72 GLN A O 1
ATOM 559 N N . TRP A 1 73 ? -18.644 0.375 5.773 1.00 79.12 73 TRP A N 1
ATOM 560 C CA . TRP A 1 73 ? -18.571 -1.085 5.830 1.00 79.12 73 TRP A CA 1
ATOM 561 C C . TRP A 1 73 ? -18.011 -1.595 7.170 1.00 79.12 73 TRP A C 1
ATOM 563 O O . TRP A 1 73 ? -18.547 -2.539 7.751 1.00 79.12 73 TRP A O 1
ATOM 573 N N . LEU A 1 74 ? -16.976 -0.942 7.714 1.00 72.38 74 LEU A N 1
ATOM 574 C CA . LEU A 1 74 ? -16.441 -1.267 9.043 1.00 72.38 74 LEU A CA 1
ATOM 575 C C . LEU A 1 74 ? -17.473 -1.049 10.160 1.00 72.38 74 LEU A C 1
ATOM 577 O O . LEU A 1 74 ? -17.590 -1.887 11.057 1.00 72.38 74 LEU A O 1
ATOM 581 N N . LEU A 1 75 ? -18.220 0.057 10.115 1.00 72.44 75 LEU A N 1
ATOM 582 C CA . LEU A 1 75 ? -19.252 0.372 11.108 1.00 72.44 75 LEU A CA 1
ATOM 583 C C . LEU A 1 75 ? -20.442 -0.593 11.026 1.00 72.44 75 LEU A C 1
ATOM 585 O O . LEU A 1 75 ? -20.956 -1.004 12.065 1.00 72.44 75 LEU A O 1
ATOM 589 N N . GLU A 1 76 ? -20.844 -1.004 9.823 1.00 75.75 76 GLU A N 1
ATOM 590 C CA . GLU A 1 76 ? -21.886 -2.020 9.616 1.00 75.75 76 GLU A CA 1
ATOM 591 C C . GLU A 1 76 ? -21.482 -3.377 10.206 1.00 75.75 76 GLU A C 1
ATOM 593 O O . GLU A 1 76 ? -22.283 -4.031 10.882 1.00 75.75 76 GLU A O 1
ATOM 598 N N . ILE A 1 77 ? -20.221 -3.777 10.015 1.00 68.62 77 ILE A N 1
ATOM 599 C CA . ILE A 1 77 ? -19.664 -5.003 10.602 1.00 68.62 77 ILE A CA 1
ATOM 600 C C . ILE A 1 77 ? -19.625 -4.924 12.132 1.00 68.62 77 ILE A C 1
ATOM 602 O O . ILE A 1 77 ? -19.926 -5.912 12.803 1.00 68.62 77 ILE A O 1
ATOM 606 N N . ALA A 1 78 ? -19.271 -3.765 12.689 1.00 66.62 78 ALA A N 1
ATOM 607 C CA . ALA A 1 78 ? -19.233 -3.557 14.134 1.00 66.62 78 ALA A CA 1
ATOM 608 C C . ALA A 1 78 ? -20.640 -3.518 14.764 1.00 66.62 78 ALA A C 1
ATOM 610 O O . ALA A 1 78 ? -20.829 -4.035 15.866 1.00 66.62 78 ALA A O 1
ATOM 611 N N . GLY A 1 79 ? -21.622 -2.929 14.073 1.00 64.38 79 GLY A N 1
ATOM 612 C CA . GLY A 1 79 ? -22.983 -2.714 14.575 1.00 64.38 79 GLY A CA 1
ATOM 613 C C . GLY A 1 79 ? -23.896 -3.945 14.539 1.00 64.38 79 GLY A C 1
ATOM 614 O O . GLY A 1 79 ? -24.737 -4.090 15.424 1.00 64.38 79 GLY A O 1
ATOM 615 N N . ASN A 1 80 ? -23.728 -4.853 13.569 1.00 61.28 80 ASN A N 1
ATOM 616 C CA . ASN A 1 80 ? -24.625 -6.012 13.408 1.00 61.28 80 ASN A CA 1
ATOM 617 C C . ASN A 1 80 ? -24.321 -7.210 14.330 1.00 61.28 80 ASN A C 1
ATOM 619 O O . ASN A 1 80 ? -25.130 -8.132 14.409 1.00 61.28 80 ASN A O 1
ATOM 623 N N . GLY A 1 81 ? -23.217 -7.177 15.082 1.00 59.66 81 GLY A N 1
ATOM 624 C CA . GLY A 1 81 ? -22.933 -8.111 16.173 1.00 59.66 81 GLY A CA 1
ATOM 625 C C . GLY A 1 81 ? -22.581 -9.557 15.780 1.00 59.66 81 GLY A C 1
ATOM 626 O O . GLY A 1 81 ? -22.956 -10.079 14.737 1.00 59.66 81 GLY A O 1
ATOM 627 N N . ALA A 1 82 ? -21.898 -10.211 16.728 1.00 54.50 82 ALA A N 1
ATOM 628 C CA . ALA A 1 82 ? -21.626 -11.646 16.846 1.00 54.50 82 ALA A CA 1
ATOM 629 C C . ALA A 1 82 ? -20.531 -12.225 15.896 1.00 54.50 82 ALA A C 1
ATOM 631 O O . ALA A 1 82 ? -20.495 -11.931 14.713 1.00 54.50 82 ALA A O 1
ATOM 632 N N . PRO A 1 83 ? -19.604 -13.057 16.408 1.00 57.78 83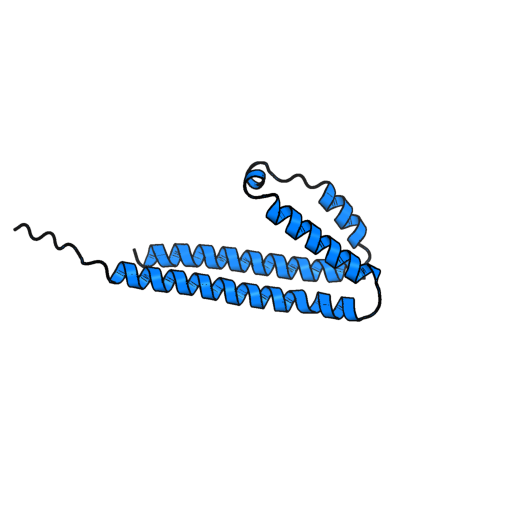 PRO A N 1
ATOM 633 C CA . PRO A 1 83 ? -18.285 -13.541 15.923 1.00 57.78 83 PRO A CA 1
ATOM 634 C C . PRO A 1 83 ? -17.756 -13.369 14.481 1.00 57.78 83 PRO A C 1
ATOM 636 O O . PRO A 1 83 ? -16.536 -13.306 14.310 1.00 57.78 83 PRO A O 1
ATOM 639 N N . MET A 1 84 ? -18.588 -13.309 13.439 1.00 58.06 84 MET A N 1
ATOM 640 C CA . MET A 1 84 ? -18.116 -13.174 12.052 1.00 58.06 84 MET A CA 1
ATOM 641 C C . MET A 1 84 ? -17.412 -11.840 11.793 1.00 58.06 84 MET A C 1
ATOM 643 O O . MET A 1 84 ? -16.504 -11.803 10.968 1.00 58.06 84 MET A O 1
ATOM 647 N N . ALA A 1 85 ? -17.753 -10.780 12.533 1.00 61.88 85 ALA A N 1
ATOM 648 C CA . ALA A 1 85 ? -17.048 -9.501 12.469 1.00 61.88 85 ALA A CA 1
ATOM 649 C C . ALA A 1 85 ? -15.553 -9.646 12.805 1.00 61.88 85 ALA A C 1
ATOM 651 O O . ALA A 1 85 ? -14.699 -9.171 12.061 1.00 61.88 85 ALA A O 1
ATOM 652 N N . GLY A 1 86 ? -15.219 -10.391 13.865 1.00 64.56 86 GLY A N 1
ATOM 653 C CA . GLY A 1 86 ? -13.828 -10.680 14.225 1.00 64.56 86 GLY A CA 1
ATOM 654 C C . GLY A 1 86 ? -13.107 -11.521 13.168 1.00 64.56 86 GLY A C 1
ATOM 655 O O . GLY A 1 86 ? -11.941 -11.268 12.869 1.00 64.56 86 GLY A O 1
ATOM 656 N N . ALA A 1 87 ? -13.806 -12.475 12.543 1.00 70.25 87 ALA A N 1
ATOM 657 C CA . ALA A 1 87 ? -13.247 -13.282 11.460 1.00 70.25 87 ALA A CA 1
ATOM 658 C C . ALA A 1 87 ? -12.986 -12.452 10.188 1.00 70.25 87 ALA A C 1
ATOM 660 O O . ALA A 1 87 ? -11.893 -12.524 9.631 1.00 70.25 87 ALA A O 1
ATOM 661 N N . ALA A 1 88 ? -13.946 -11.632 9.750 1.00 70.75 88 ALA A N 1
ATOM 662 C CA . ALA A 1 88 ? -13.813 -10.773 8.571 1.00 70.75 88 ALA A CA 1
ATOM 663 C C . ALA A 1 88 ? -12.694 -9.735 8.745 1.00 70.75 88 ALA A C 1
ATOM 665 O O . ALA A 1 88 ? -11.857 -9.562 7.859 1.00 70.75 88 ALA A O 1
ATOM 666 N N . VAL A 1 89 ? -12.624 -9.107 9.921 1.00 71.38 89 VAL A N 1
ATOM 667 C CA . VAL A 1 89 ? -11.559 -8.160 10.265 1.00 71.38 89 VAL A CA 1
ATOM 668 C C . VAL A 1 89 ? -10.201 -8.872 10.374 1.00 71.38 89 VAL A C 1
ATOM 670 O O . VAL A 1 89 ? -9.190 -8.338 9.918 1.00 71.38 89 VAL A O 1
ATOM 673 N N . GLY A 1 90 ? -10.157 -10.109 10.877 1.00 76.19 90 GLY A N 1
ATOM 674 C CA . GLY A 1 90 ? -8.942 -10.932 10.900 1.00 76.19 90 GLY A CA 1
ATOM 675 C C . GLY A 1 90 ? -8.377 -11.253 9.508 1.00 76.19 90 GLY A C 1
ATOM 676 O O . GLY A 1 90 ? -7.160 -11.368 9.351 1.00 76.19 90 GLY A O 1
ATOM 677 N N . TRP A 1 91 ? -9.231 -11.326 8.481 1.00 83.50 91 TRP A N 1
ATOM 678 C CA . TRP A 1 91 ? -8.827 -11.554 7.087 1.00 83.50 91 TRP A CA 1
ATOM 679 C C . TRP A 1 91 ? -8.268 -10.315 6.381 1.00 83.50 91 TRP A C 1
ATOM 681 O O . TRP A 1 91 ? -7.599 -10.458 5.354 1.00 83.50 91 TRP A O 1
ATOM 691 N N . LEU A 1 92 ? -8.451 -9.114 6.938 1.00 82.69 92 LEU A N 1
ATOM 692 C CA . LEU A 1 92 ? -7.915 -7.886 6.348 1.00 82.69 92 LEU A CA 1
ATOM 693 C C . LEU A 1 92 ? -6.385 -7.918 6.255 1.00 82.69 92 LEU A C 1
ATOM 695 O O . LEU A 1 92 ? -5.830 -7.499 5.243 1.00 82.69 92 LEU A O 1
ATOM 699 N N . VAL A 1 93 ? -5.687 -8.466 7.257 1.00 86.25 93 VAL A N 1
ATOM 700 C CA . VAL A 1 93 ? -4.217 -8.571 7.219 1.00 86.25 93 VAL A CA 1
ATOM 701 C C . VAL A 1 93 ? -3.744 -9.491 6.077 1.00 86.25 93 VAL A C 1
ATOM 703 O O . VAL A 1 93 ? -2.918 -9.042 5.280 1.00 86.25 93 VAL A O 1
ATOM 706 N N . PRO A 1 94 ? -4.251 -10.733 5.921 1.00 89.62 94 PRO A N 1
ATOM 707 C CA . PRO A 1 94 ? -3.990 -11.547 4.733 1.00 89.62 94 PRO A CA 1
ATOM 708 C C . PRO A 1 94 ? -4.306 -10.843 3.408 1.00 89.62 94 PRO A C 1
ATOM 710 O O . PRO A 1 94 ? -3.497 -10.908 2.485 1.00 89.62 94 PRO A O 1
ATOM 713 N N . VAL A 1 95 ? -5.438 -10.137 3.311 1.00 87.75 95 VAL A N 1
ATOM 714 C CA . VAL A 1 95 ? -5.809 -9.388 2.097 1.00 87.75 95 VAL A CA 1
ATOM 715 C C . VAL A 1 95 ? -4.777 -8.305 1.778 1.00 87.75 95 VAL A C 1
ATOM 717 O O . VAL A 1 95 ? -4.357 -8.201 0.627 1.00 87.75 95 VAL A O 1
ATOM 720 N N . VAL A 1 96 ? -4.296 -7.558 2.778 1.00 88.56 96 VAL A N 1
ATOM 721 C CA . VAL A 1 96 ? -3.221 -6.566 2.597 1.00 88.56 96 VAL A CA 1
ATOM 722 C C . VAL A 1 96 ? -1.960 -7.220 2.025 1.00 88.56 96 VAL A C 1
ATOM 724 O O . VAL A 1 96 ? -1.356 -6.673 1.104 1.00 88.56 96 VAL A O 1
ATOM 727 N N . TRP A 1 97 ? -1.586 -8.410 2.501 1.00 89.56 97 TRP A N 1
ATOM 728 C CA . TRP A 1 97 ? -0.437 -9.144 1.960 1.00 89.56 97 TRP A CA 1
ATOM 729 C C . TRP A 1 97 ? -0.657 -9.656 0.534 1.00 89.56 97 TRP A C 1
ATOM 731 O O . TRP A 1 97 ? 0.278 -9.630 -0.265 1.00 89.56 97 TRP A O 1
ATOM 741 N N . ILE A 1 98 ? -1.876 -10.075 0.183 1.00 92.12 98 ILE A N 1
ATOM 742 C CA . ILE A 1 98 ? -2.222 -10.460 -1.195 1.00 92.12 98 ILE A CA 1
ATOM 743 C C . ILE A 1 98 ? -2.112 -9.245 -2.120 1.00 92.12 98 ILE A C 1
ATOM 745 O O . ILE A 1 98 ? -1.445 -9.319 -3.152 1.00 92.12 98 ILE A O 1
ATOM 749 N N . VAL A 1 99 ? -2.709 -8.112 -1.736 1.00 89.56 99 VAL A N 1
ATOM 750 C CA . VAL A 1 99 ? -2.624 -6.853 -2.494 1.00 89.56 99 VAL A CA 1
ATOM 751 C C . VAL A 1 99 ? -1.167 -6.421 -2.644 1.00 89.56 99 VAL A C 1
ATOM 753 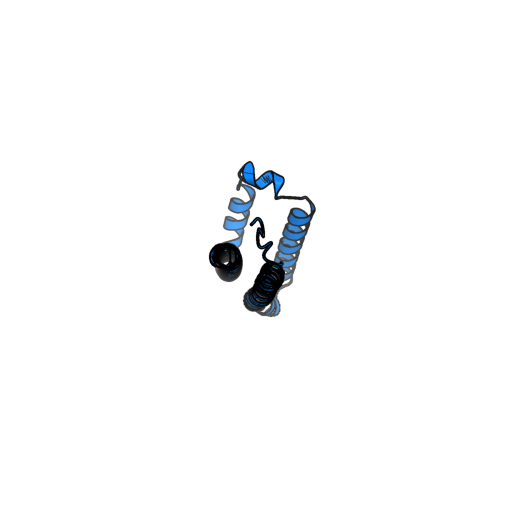O O . VAL A 1 99 ? -0.738 -6.084 -3.749 1.00 89.56 99 VAL A O 1
ATOM 756 N N . TRP A 1 100 ? -0.378 -6.505 -1.570 1.00 93.56 100 TRP A N 1
ATOM 757 C CA . TRP A 1 100 ? 1.056 -6.239 -1.612 1.00 93.56 100 TRP A CA 1
ATOM 758 C C . TRP A 1 100 ? 1.779 -7.135 -2.622 1.00 93.56 100 TRP A C 1
ATOM 760 O O . TRP A 1 100 ? 2.520 -6.610 -3.453 1.00 93.56 100 TRP A O 1
ATOM 770 N N . ALA A 1 101 ? 1.544 -8.451 -2.590 1.00 91.06 101 ALA A N 1
ATOM 771 C CA . ALA A 1 101 ? 2.202 -9.416 -3.470 1.00 91.06 101 ALA A CA 1
ATOM 772 C C . ALA A 1 101 ? 1.855 -9.171 -4.944 1.00 91.06 101 ALA A C 1
ATOM 774 O O . ALA A 1 101 ? 2.739 -9.208 -5.804 1.00 91.06 101 ALA A O 1
ATOM 775 N N . VAL A 1 102 ? 0.588 -8.861 -5.237 1.00 92.44 102 VAL A N 1
ATOM 776 C CA . VAL A 1 102 ? 0.137 -8.485 -6.584 1.00 92.44 102 VAL A CA 1
ATOM 777 C C . VAL A 1 102 ? 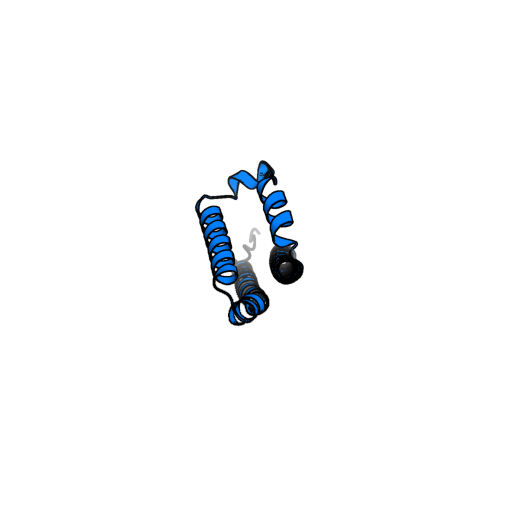0.831 -7.201 -7.035 1.00 92.44 102 VAL A C 1
ATOM 779 O O . VAL A 1 102 ? 1.439 -7.181 -8.105 1.00 92.44 102 VAL A O 1
ATOM 782 N N . GLY A 1 103 ? 0.810 -6.152 -6.209 1.00 90.75 103 GLY A N 1
ATOM 783 C CA . GLY A 1 103 ? 1.448 -4.876 -6.533 1.00 90.75 103 GLY A CA 1
ATOM 784 C C . GLY A 1 103 ? 2.957 -5.004 -6.752 1.00 90.75 103 GLY A C 1
ATOM 785 O O . GLY A 1 103 ? 3.482 -4.484 -7.736 1.00 90.75 103 GLY A O 1
ATOM 786 N N . LEU A 1 104 ? 3.650 -5.772 -5.904 1.00 90.69 104 LEU A N 1
ATOM 787 C CA . LEU A 1 104 ? 5.082 -6.036 -6.048 1.00 90.69 104 LEU A CA 1
ATOM 788 C C . LEU A 1 104 ? 5.376 -6.808 -7.341 1.00 90.69 104 LEU A C 1
ATOM 790 O O . LEU A 1 104 ? 6.316 -6.474 -8.059 1.00 90.69 104 LEU A O 1
ATOM 794 N N . THR A 1 105 ? 4.551 -7.805 -7.666 1.00 92.31 105 THR A N 1
ATOM 795 C CA . THR A 1 105 ? 4.685 -8.597 -8.898 1.00 92.31 105 THR A CA 1
ATOM 796 C C . THR A 1 105 ? 4.522 -7.725 -10.139 1.00 92.31 105 THR A C 1
ATOM 798 O O . THR A 1 105 ? 5.339 -7.808 -11.056 1.00 92.31 105 THR A O 1
ATOM 801 N N . VAL A 1 106 ? 3.518 -6.844 -10.157 1.00 91.88 106 VAL A N 1
ATOM 802 C CA . VAL A 1 106 ? 3.304 -5.886 -11.252 1.00 91.88 106 VAL A CA 1
ATOM 803 C C . VAL A 1 106 ? 4.493 -4.934 -11.378 1.00 91.88 106 VAL A C 1
ATOM 805 O O . VAL A 1 106 ? 5.015 -4.752 -12.478 1.00 91.88 106 VAL A O 1
ATOM 808 N N . LEU A 1 107 ? 4.972 -4.377 -10.262 1.00 89.94 107 LEU A N 1
ATOM 809 C CA . LEU A 1 107 ? 6.110 -3.457 -10.248 1.00 89.94 107 LEU A CA 1
ATOM 810 C C . LEU A 1 107 ? 7.385 -4.115 -10.803 1.00 89.94 107 LEU A C 1
ATOM 812 O O . LEU A 1 107 ? 8.081 -3.534 -11.640 1.00 89.94 107 LEU A O 1
ATOM 816 N N . LEU A 1 108 ? 7.671 -5.347 -10.375 1.00 89.88 108 LEU A N 1
ATOM 817 C CA . LEU A 1 108 ? 8.799 -6.131 -10.875 1.00 89.88 108 LEU A CA 1
ATOM 818 C C . LEU A 1 108 ? 8.625 -6.491 -12.352 1.00 89.88 108 LEU A C 1
ATOM 820 O O . LEU A 1 108 ? 9.580 -6.368 -13.118 1.00 89.88 108 LEU A O 1
ATOM 824 N N . GLY A 1 109 ? 7.419 -6.878 -12.771 1.00 91.31 109 GLY A N 1
ATOM 825 C CA . GLY A 1 109 ? 7.102 -7.149 -14.173 1.00 91.31 109 GLY A CA 1
ATOM 826 C C . GLY A 1 109 ? 7.399 -5.943 -15.065 1.00 91.31 109 GLY A C 1
ATOM 827 O O . GLY A 1 109 ? 8.104 -6.075 -16.066 1.00 91.31 109 GLY A O 1
ATOM 828 N N . ILE A 1 110 ? 6.958 -4.751 -14.656 1.00 89.88 110 ILE A N 1
ATOM 829 C CA . ILE A 1 110 ? 7.255 -3.489 -15.349 1.00 89.88 110 ILE A CA 1
ATOM 830 C C . ILE A 1 110 ? 8.769 -3.245 -15.407 1.00 89.88 110 ILE A C 1
ATOM 832 O O . ILE A 1 110 ? 9.307 -2.971 -16.481 1.00 89.88 110 ILE A O 1
ATOM 836 N N . ALA A 1 111 ? 9.478 -3.389 -14.284 1.00 89.06 111 ALA A N 1
ATOM 837 C CA . ALA A 1 111 ? 10.927 -3.188 -14.234 1.00 89.06 111 ALA A CA 1
ATOM 838 C C . ALA A 1 111 ? 11.682 -4.144 -15.177 1.00 89.06 111 ALA A C 1
ATOM 840 O O . ALA A 1 111 ? 12.610 -3.725 -15.875 1.00 89.06 111 ALA A O 1
ATOM 841 N N . VAL A 1 112 ? 11.263 -5.411 -15.242 1.00 89.06 112 VAL A N 1
ATOM 842 C CA . VAL A 1 112 ? 11.825 -6.424 -16.144 1.00 89.06 112 VAL A CA 1
ATOM 843 C C . VAL A 1 112 ? 11.548 -6.069 -17.606 1.00 89.06 112 VAL A C 1
ATOM 845 O O . VAL A 1 112 ? 12.476 -6.081 -18.418 1.00 89.06 112 VAL A O 1
ATOM 848 N N . VAL A 1 113 ? 10.315 -5.689 -17.950 1.00 89.75 113 VAL A N 1
ATOM 849 C CA . VAL A 1 113 ? 9.954 -5.266 -19.313 1.00 89.75 113 VAL A CA 1
ATOM 850 C C . VAL A 1 113 ? 10.784 -4.057 -19.750 1.00 89.75 113 VAL A C 1
ATOM 852 O O . VAL A 1 113 ? 11.407 -4.101 -20.814 1.00 89.75 113 VAL A O 1
ATOM 855 N N . LEU A 1 114 ? 10.889 -3.015 -1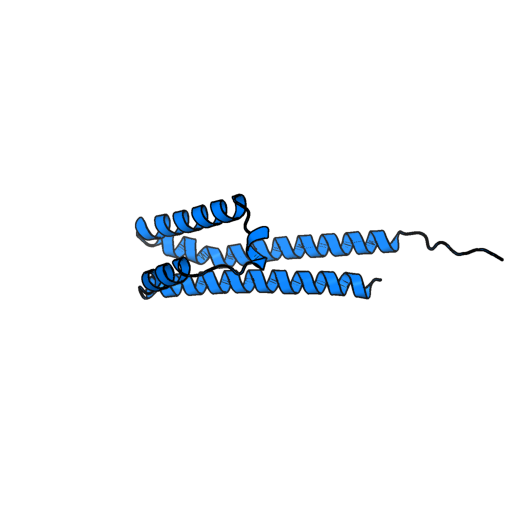8.914 1.00 87.56 114 LEU A N 1
ATOM 856 C CA . LEU A 1 114 ? 11.749 -1.861 -19.203 1.00 87.56 114 LEU A CA 1
ATOM 857 C C . LEU A 1 114 ? 13.216 -2.273 -19.371 1.00 87.56 114 LEU A C 1
ATOM 859 O O . LEU A 1 114 ? 13.902 -1.761 -20.256 1.00 87.56 114 LEU A O 1
ATOM 863 N N . HIS A 1 115 ? 13.706 -3.209 -18.557 1.00 87.25 115 HIS A N 1
ATOM 864 C CA . HIS A 1 115 ? 15.077 -3.698 -18.667 1.00 87.25 115 HIS A CA 1
ATOM 865 C C . HIS A 1 115 ? 15.355 -4.348 -20.027 1.00 87.25 115 HIS A C 1
ATOM 867 O O . HIS A 1 115 ? 16.404 -4.092 -20.629 1.00 87.25 115 HIS A O 1
ATOM 873 N N . TYR A 1 116 ? 14.432 -5.182 -20.513 1.00 86.88 116 TYR A N 1
ATOM 874 C CA . TYR A 1 116 ? 14.551 -5.819 -21.823 1.00 86.88 116 TYR A CA 1
ATOM 875 C C . TYR A 1 116 ? 14.456 -4.803 -22.963 1.00 86.88 116 TYR A C 1
ATOM 877 O O . TYR A 1 116 ? 15.299 -4.843 -23.861 1.00 86.88 116 TYR A O 1
ATOM 885 N N . LEU A 1 117 ? 13.522 -3.850 -22.888 1.00 86.44 117 LEU A N 1
ATOM 886 C CA . LEU A 1 117 ? 13.375 -2.788 -23.889 1.00 86.44 117 LEU A CA 1
ATOM 887 C C . LEU A 1 117 ? 14.649 -1.944 -24.010 1.00 86.44 117 LEU A C 1
ATOM 889 O O . LEU A 1 117 ? 15.170 -1.768 -25.111 1.00 86.44 117 LEU A O 1
ATOM 893 N N . VAL A 1 118 ? 15.226 -1.515 -22.884 1.00 84.69 118 VAL A N 1
ATOM 894 C CA . VAL A 1 118 ? 16.488 -0.754 -22.868 1.00 84.69 118 VAL A CA 1
ATOM 895 C C . VAL A 1 118 ? 17.651 -1.576 -23.430 1.00 84.69 118 VAL A C 1
ATOM 897 O O . VAL A 1 118 ? 18.527 -1.024 -24.093 1.00 84.69 118 VAL A O 1
ATOM 900 N N . LYS A 1 119 ? 17.674 -2.896 -23.200 1.00 83.44 119 LYS A N 1
ATOM 901 C CA . LYS A 1 119 ? 18.698 -3.786 -23.771 1.00 83.44 119 LYS A CA 1
ATOM 902 C C . LYS A 1 119 ? 18.531 -3.974 -25.285 1.00 83.44 119 LYS A C 1
ATOM 904 O O . LYS A 1 119 ? 19.532 -4.179 -25.963 1.00 83.44 119 LYS A O 1
ATOM 909 N N . SER A 1 120 ? 17.301 -3.931 -25.798 1.00 81.00 120 SER A N 1
ATOM 910 C CA . SER A 1 120 ? 17.011 -4.088 -27.230 1.00 81.00 120 SER A CA 1
ATOM 911 C C . SER A 1 120 ? 17.294 -2.842 -28.073 1.00 81.00 120 SER A C 1
ATOM 913 O O . SER A 1 120 ? 17.270 -2.935 -29.297 1.00 81.00 120 SER A O 1
ATOM 915 N N . LEU A 1 121 ? 17.587 -1.693 -27.451 1.00 80.50 121 LEU A N 1
ATOM 916 C CA . LEU A 1 121 ? 17.939 -0.483 -28.188 1.00 80.50 121 LEU A CA 1
ATOM 917 C C . LEU A 1 121 ? 19.277 -0.686 -28.923 1.00 80.50 121 LEU A C 1
ATOM 919 O O . LEU A 1 121 ? 20.280 -1.011 -28.275 1.00 80.50 121 LEU A O 1
ATOM 923 N N . PRO A 1 122 ? 19.325 -0.495 -30.256 1.00 74.44 122 PRO A N 1
ATOM 924 C CA . PRO A 1 122 ? 20.572 -0.570 -30.995 1.00 74.44 122 PRO A CA 1
ATOM 925 C C . PRO A 1 122 ? 21.537 0.480 -30.448 1.00 74.44 122 PRO A C 1
ATOM 927 O O . PRO A 1 122 ? 21.198 1.657 -30.320 1.00 74.44 122 PRO A O 1
ATOM 930 N N . ARG A 1 123 ? 22.757 0.051 -30.108 1.00 66.88 123 ARG A N 1
ATOM 931 C CA . ARG A 1 123 ? 23.853 0.990 -29.880 1.00 66.88 123 ARG A CA 1
ATOM 932 C C . ARG A 1 123 ? 24.104 1.657 -31.220 1.00 66.88 123 ARG A C 1
ATOM 934 O O . ARG A 1 123 ? 24.617 1.008 -32.126 1.00 66.88 123 ARG A O 1
ATOM 941 N N . THR A 1 124 ? 23.711 2.918 -31.351 1.00 60.88 124 THR A N 1
ATOM 942 C CA . THR A 1 124 ? 24.166 3.770 -32.444 1.00 60.88 124 THR A CA 1
ATOM 943 C C . THR A 1 124 ? 25.680 3.877 -32.306 1.00 60.88 124 THR A C 1
ATOM 945 O O . THR A 1 124 ? 26.194 4.737 -31.595 1.00 60.88 124 THR A O 1
ATOM 948 N N . GLU A 1 125 ? 26.404 2.928 -32.899 1.00 57.94 125 GLU A N 1
ATOM 949 C CA . GLU A 1 125 ? 27.825 3.076 -33.143 1.00 57.94 125 GLU A CA 1
ATOM 950 C C . GLU A 1 125 ? 27.952 4.293 -34.047 1.00 57.94 125 GLU A C 1
ATOM 952 O O . GLU A 1 125 ? 27.550 4.269 -35.211 1.00 57.94 125 GLU A O 1
ATOM 957 N N . ALA A 1 126 ? 28.458 5.383 -33.478 1.00 54.78 126 ALA A N 1
ATOM 958 C CA . ALA A 1 126 ? 28.973 6.503 -34.233 1.00 54.78 126 ALA A CA 1
ATOM 959 C C . ALA A 1 126 ? 30.161 5.996 -35.070 1.00 54.78 126 ALA A C 1
ATOM 961 O O . ALA A 1 126 ? 31.321 6.120 -34.689 1.00 54.78 126 ALA A O 1
ATOM 962 N N . ARG A 1 127 ? 29.851 5.357 -36.202 1.00 56.50 127 ARG A N 1
ATOM 963 C CA . ARG A 1 127 ? 30.755 5.173 -37.333 1.00 56.50 127 ARG A CA 1
ATOM 964 C C . ARG A 1 127 ? 30.879 6.513 -38.042 1.00 56.50 127 ARG A C 1
ATOM 966 O O . ARG A 1 127 ? 30.135 6.775 -38.976 1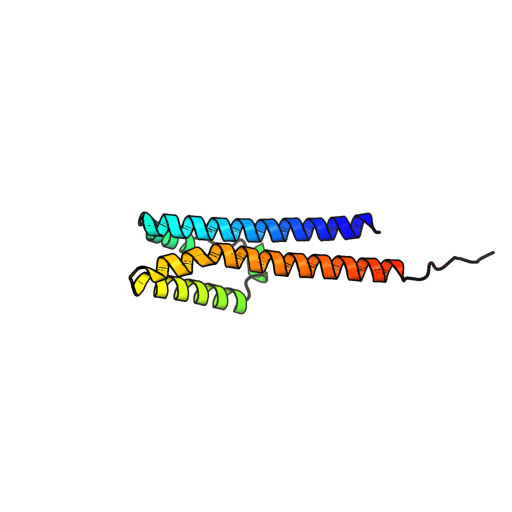.00 56.50 127 ARG A O 1
ATOM 973 N N . LEU A 1 128 ? 31.807 7.329 -37.571 1.00 57.72 128 LEU A N 1
ATOM 974 C CA . LEU A 1 128 ? 32.526 8.349 -38.336 1.00 57.72 128 LEU A CA 1
ATOM 975 C C . LEU A 1 128 ? 33.917 8.361 -37.667 1.00 57.72 128 LEU A C 1
ATOM 977 O O . LEU A 1 128 ? 34.039 8.888 -36.566 1.00 57.72 128 LEU A O 1
ATOM 981 N N . ALA A 1 129 ? 34.918 7.561 -38.059 1.00 48.06 129 ALA A N 1
ATOM 982 C CA . ALA A 1 129 ? 35.528 7.426 -39.389 1.00 48.06 129 ALA A CA 1
ATOM 983 C C . ALA A 1 129 ? 35.768 8.789 -40.040 1.00 48.06 129 ALA A C 1
ATOM 985 O O . ALA A 1 129 ? 34.762 9.443 -40.389 1.00 48.06 129 ALA A O 1
#

Foldseek 3Di:
DLVVLVVVLVVVLVVLVVVLVVQLVVLVVCLVCLVVVVNVVVVVVVVVDDDDPVCVVVDDPVNVVVVVVVVVVLVVLVPVDDDVSVVVSVCSNVVSVVVSVVVNVVSVVVSVVVVVVVVPDDDPPPPDD

Secondary structure (DSSP, 8-state):
-HHHHHHHHHHHHHHHHHHHHHHHHHHHHHHHHHHHTTHHHHHHHHHH-PPPTTTGGG--HHHHHHHHHHHHHHHHHHHS-STHHHHHHHHHHHHHHHHHHHHHHHHHHHHHHHHHHHHHS--------

Mean predicted aligned error: 10.14 Å

Sequence (129 aa):
MKTFLWSVAGLFALLWSGLAWAAASLVRWTVEALSTGQAVELGKAATEFKFPAWVEPFLDTGLLTMLQGFVQWLLEIAGNGAPMAGAAVGWLVPVVWIVWAVGLTVLLGIAVVLHYLVKSLPRTEARLA

pLDDT: mean 79.48, std 10.32, range [48.06, 93.56]

Solvent-accessible surface area (backbone atoms only — not comparable to full-atom values): 7469 Å² total; per-residue (Å²): 110,72,66,59,55,51,50,53,51,48,51,52,50,49,54,52,50,49,49,38,50,52,52,39,49,52,53,55,52,49,57,52,29,58,76,70,64,49,47,64,62,53,52,55,56,57,74,70,58,76,79,57,79,88,49,54,86,75,61,44,72,66,59,52,51,53,51,50,52,51,52,51,52,52,49,53,45,66,70,70,59,70,75,60,44,60,53,57,60,62,46,47,47,62,50,39,51,51,54,42,53,52,53,51,50,51,52,50,50,51,51,50,52,51,52,52,54,64,66,66,53,77,81,81,72,80,85,68,133

Radius of gyration: 21.77 Å; Cα contacts (8 Å, |Δi|>4): 33; chains: 1; bounding box: 60×35×64 Å